Protein AF-A0ABD4ZST7-F1 (afdb_monomer_lite)

InterPro domains:
  IPR001387 Cro/C1-type, helix-turn-helix domain [PF13443] (31-85)
  IPR001387 Cro/C1-type, helix-turn-helix domain [SM00530] (31-89)
  IPR001387 Cro/C1-type, helix-turn-helix domain [cd00093] (32-88)
  IPR010982 Lambda repressor-like, DNA-binding domain superfamily [SSF47413] (17-67)

Secondary structure (DSSP, 8-state):
-B--SGGGS-TTS-HHHHHHHHTS--EEEE-HHHHHHHTT--HHHHHHHH---HHHHHHHHTT--SS----HHHHHHHHHHHT-SSGGGTEEEE--HHHHHHHHHHHHHHHHH----HHHHHHHHHTT-

pLDDT: mean 89.88, std 9.39, range [44.84, 98.44]

Radius of gyration: 18.18 Å; chains: 1; bounding box: 43×29×46 Å

Structure (mmCIF, N/CA/C/O backbone):
data_AF-A0ABD4ZST7-F1
#
_entry.id   AF-A0ABD4ZST7-F1
#
loop_
_atom_site.group_PDB
_atom_site.id
_atom_site.type_symbol
_atom_site.label_atom_id
_atom_site.label_alt_id
_atom_site.label_comp_id
_atom_site.label_asym_id
_atom_site.label_entity_id
_atom_site.label_seq_id
_atom_site.pdbx_PDB_ins_code
_atom_site.Cartn_x
_atom_site.Cartn_y
_atom_site.Cartn_z
_atom_site.occupancy
_atom_site.B_iso_or_equiv
_atom_site.auth_seq_id
_atom_site.auth_comp_id
_atom_site.auth_asym_id
_atom_site.auth_atom_id
_atom_site.pdbx_PDB_model_num
ATOM 1 N N . MET A 1 1 ? 2.106 6.088 4.233 1.00 75.56 1 MET A N 1
ATOM 2 C CA . MET A 1 1 ? 3.233 5.192 4.566 1.00 75.56 1 MET A CA 1
ATOM 3 C C . MET A 1 1 ? 4.211 5.272 3.416 1.00 75.56 1 MET A C 1
ATOM 5 O O . MET A 1 1 ? 3.819 5.014 2.286 1.00 75.56 1 MET A O 1
ATOM 9 N N . LYS A 1 2 ? 5.444 5.682 3.697 1.00 75.56 2 LYS A N 1
ATOM 10 C CA . LYS A 1 2 ? 6.533 5.697 2.720 1.00 75.56 2 LYS A CA 1
ATOM 11 C C . LYS A 1 2 ? 7.488 4.570 3.074 1.00 75.56 2 LYS A C 1
ATOM 13 O O . LYS A 1 2 ? 7.732 4.365 4.260 1.00 75.56 2 LYS A O 1
ATOM 18 N N . PHE A 1 3 ? 7.997 3.870 2.071 1.00 79.06 3 PHE A N 1
ATOM 19 C CA . PHE A 1 3 ? 9.062 2.892 2.259 1.00 79.06 3 PHE A CA 1
ATOM 20 C C . PHE A 1 3 ? 10.381 3.607 1.995 1.00 79.06 3 PHE A C 1
ATOM 22 O O . PHE A 1 3 ? 10.700 3.921 0.856 1.00 79.06 3 PHE A O 1
ATOM 29 N N . THR A 1 4 ? 11.085 3.966 3.065 1.00 80.44 4 THR A N 1
ATOM 30 C CA . THR A 1 4 ? 12.312 4.782 2.999 1.00 80.44 4 THR A CA 1
ATOM 31 C C . THR A 1 4 ? 13.514 4.090 3.621 1.00 80.44 4 THR A C 1
ATOM 33 O O . THR A 1 4 ? 14.650 4.496 3.393 1.00 80.44 4 THR A O 1
ATOM 36 N N . SER A 1 5 ? 13.275 3.051 4.418 1.00 82.25 5 SER A N 1
ATOM 37 C CA . SER A 1 5 ? 14.307 2.216 5.017 1.00 82.25 5 SER A CA 1
ATOM 38 C C . SER A 1 5 ? 13.799 0.793 5.233 1.00 82.25 5 SER A C 1
ATOM 40 O O . SER A 1 5 ? 12.594 0.559 5.292 1.00 82.25 5 SER A O 1
ATOM 42 N N . GLU A 1 6 ? 14.710 -0.156 5.438 1.00 81.69 6 GLU A N 1
ATOM 43 C CA . GLU A 1 6 ? 14.376 -1.556 5.749 1.00 81.69 6 GLU A CA 1
ATOM 44 C C . GLU A 1 6 ? 13.458 -1.703 6.975 1.00 81.69 6 GLU A C 1
ATOM 46 O O . GLU A 1 6 ? 12.630 -2.606 7.035 1.00 81.69 6 GLU A O 1
ATOM 51 N N . LYS A 1 7 ? 13.538 -0.767 7.932 1.00 82.12 7 LYS A N 1
ATOM 52 C CA . LYS A 1 7 ? 12.701 -0.749 9.146 1.00 82.12 7 LYS A CA 1
ATOM 53 C C . LYS A 1 7 ? 11.215 -0.520 8.860 1.00 82.12 7 LYS A C 1
ATOM 55 O O . LYS A 1 7 ? 10.392 -0.734 9.747 1.00 82.12 7 LYS A O 1
ATOM 60 N N . ASP A 1 8 ? 10.883 -0.054 7.656 1.00 78.62 8 ASP A N 1
ATOM 61 C CA . ASP A 1 8 ? 9.504 0.138 7.205 1.00 78.62 8 ASP A CA 1
ATOM 62 C C . ASP A 1 8 ? 8.867 -1.184 6.728 1.00 78.62 8 ASP A C 1
ATOM 64 O O . ASP A 1 8 ? 7.666 -1.232 6.458 1.00 78.62 8 ASP A O 1
ATOM 68 N N . PHE A 1 9 ? 9.655 -2.261 6.634 1.00 80.44 9 PHE A N 1
ATOM 69 C CA . PHE A 1 9 ? 9.223 -3.580 6.190 1.00 80.44 9 PHE A CA 1
ATOM 70 C C . PHE A 1 9 ? 9.071 -4.552 7.360 1.00 80.44 9 PHE A C 1
ATOM 72 O O . PHE A 1 9 ? 9.557 -4.350 8.471 1.00 80.44 9 PHE A O 1
ATOM 79 N N . ARG A 1 10 ? 8.371 -5.654 7.093 1.00 79.12 10 ARG A N 1
ATOM 80 C CA . ARG A 1 10 ? 8.246 -6.760 8.040 1.00 79.12 10 ARG A CA 1
ATOM 81 C C . ARG A 1 10 ? 9.577 -7.484 8.181 1.00 79.12 10 ARG A C 1
ATOM 83 O O . ARG A 1 10 ? 10.252 -7.711 7.186 1.00 79.12 10 ARG A O 1
ATOM 90 N N . GLU A 1 11 ? 9.851 -7.986 9.381 1.00 77.75 11 GLU A N 1
ATOM 91 C CA . GLU A 1 11 ? 11.022 -8.835 9.655 1.00 77.75 11 GLU A CA 1
ATOM 92 C C . GLU A 1 11 ? 11.077 -10.087 8.764 1.00 77.75 11 GLU A C 1
ATOM 94 O O . GLU A 1 11 ? 12.150 -10.588 8.456 1.00 77.75 11 GLU A O 1
ATOM 99 N N . VAL A 1 12 ? 9.916 -10.586 8.326 1.00 79.75 12 VAL A N 1
ATOM 100 C CA . VAL A 1 12 ? 9.802 -11.761 7.443 1.00 79.75 12 VAL A CA 1
ATOM 101 C C . VAL A 1 12 ? 9.851 -11.422 5.948 1.00 79.75 12 VAL A C 1
ATOM 103 O O . VAL A 1 12 ? 9.687 -12.316 5.118 1.00 79.75 12 VAL A O 1
ATOM 106 N N . SER A 1 13 ? 9.994 -10.146 5.579 1.00 83.75 13 SER A N 1
ATOM 107 C CA . SER A 1 13 ? 10.112 -9.751 4.174 1.00 83.75 13 SER A CA 1
ATOM 108 C C . SER A 1 13 ? 11.433 -10.250 3.589 1.00 83.75 13 SER A C 1
ATOM 110 O O . SER A 1 13 ? 12.479 -10.157 4.220 1.00 83.75 13 SER A O 1
ATOM 112 N N . ASN A 1 14 ? 11.390 -10.761 2.359 1.00 88.00 14 ASN A N 1
ATOM 113 C CA . ASN A 1 14 ? 12.590 -11.167 1.633 1.00 88.00 14 ASN A CA 1
ATOM 114 C C . ASN A 1 14 ? 13.456 -9.939 1.286 1.00 88.00 14 ASN A C 1
ATOM 116 O O . ASN A 1 14 ? 12.932 -8.959 0.759 1.00 88.00 14 ASN A O 1
ATOM 120 N N . GLU A 1 15 ? 14.764 -10.023 1.535 1.00 87.88 15 GLU A N 1
ATOM 121 C CA . GLU A 1 15 ? 15.734 -8.934 1.328 1.00 87.88 15 GLU A CA 1
ATOM 122 C C . GLU A 1 15 ? 15.686 -8.366 -0.097 1.00 87.88 15 GLU A C 1
ATOM 124 O O . GLU A 1 15 ? 15.499 -7.165 -0.266 1.00 87.88 15 GLU A O 1
ATOM 129 N N . ASN A 1 16 ? 15.669 -9.219 -1.127 1.00 88.81 16 ASN A N 1
ATOM 130 C CA . ASN A 1 16 ? 15.583 -8.770 -2.524 1.00 88.81 16 ASN A CA 1
ATOM 131 C C . ASN A 1 16 ? 14.282 -8.000 -2.823 1.00 88.81 16 ASN A C 1
ATOM 133 O O . ASN A 1 16 ? 14.250 -7.136 -3.696 1.00 88.81 16 ASN A O 1
ATOM 137 N N . THR A 1 17 ? 13.185 -8.308 -2.118 1.00 88.31 17 THR A N 1
ATOM 138 C CA . THR A 1 17 ? 11.929 -7.542 -2.231 1.00 88.31 17 THR A CA 1
ATOM 139 C C . THR A 1 17 ? 12.058 -6.171 -1.575 1.00 88.31 17 THR A C 1
ATOM 141 O O . THR A 1 17 ? 11.538 -5.191 -2.104 1.00 88.31 17 THR A O 1
ATOM 144 N N . VAL A 1 18 ? 12.741 -6.102 -0.430 1.00 88.12 18 VAL A N 1
ATOM 145 C CA . VAL A 1 18 ? 13.004 -4.849 0.284 1.00 88.12 18 VAL A CA 1
ATOM 146 C C . VAL A 1 18 ? 13.892 -3.939 -0.562 1.00 88.12 18 VAL A C 1
ATOM 148 O O . VAL A 1 18 ? 13.505 -2.799 -0.807 1.00 88.12 18 VAL A O 1
ATOM 151 N N . GLU A 1 19 ? 15.008 -4.453 -1.085 1.00 87.69 19 GLU A N 1
ATOM 152 C CA . GLU A 1 19 ? 15.915 -3.709 -1.969 1.00 87.69 19 GLU A CA 1
ATOM 153 C C . GLU A 1 19 ? 15.189 -3.169 -3.206 1.00 87.69 19 GLU A C 1
ATOM 155 O O . GLU A 1 19 ? 15.232 -1.968 -3.465 1.00 87.69 19 GLU A O 1
ATOM 160 N N . LEU A 1 20 ? 14.441 -4.024 -3.919 1.00 89.31 20 LEU A N 1
ATOM 161 C CA . LEU A 1 20 ? 13.694 -3.629 -5.118 1.00 89.31 20 LEU A CA 1
ATOM 162 C C . LEU A 1 20 ? 12.705 -2.486 -4.847 1.00 89.31 20 LEU A C 1
ATOM 164 O O . LEU A 1 20 ? 12.520 -1.615 -5.693 1.00 89.31 20 LEU A O 1
ATOM 168 N N . ILE A 1 21 ? 12.035 -2.497 -3.691 1.00 88.81 21 ILE A N 1
ATOM 169 C CA . ILE A 1 21 ? 11.087 -1.438 -3.328 1.00 88.81 21 ILE A CA 1
ATOM 170 C C . ILE A 1 21 ? 11.832 -0.169 -2.905 1.00 88.81 21 ILE A C 1
ATOM 172 O O . ILE A 1 21 ? 11.382 0.917 -3.249 1.00 88.81 21 ILE A O 1
ATOM 176 N N . LEU A 1 22 ? 12.954 -0.286 -2.189 1.00 87.50 22 LEU A N 1
ATOM 177 C CA . LEU A 1 22 ? 13.759 0.857 -1.746 1.00 87.50 22 LEU A CA 1
ATOM 178 C C . LEU A 1 22 ? 14.506 1.564 -2.887 1.00 87.50 22 LEU A C 1
ATOM 180 O O . LEU A 1 22 ? 14.842 2.739 -2.741 1.00 87.50 22 LEU A O 1
ATOM 184 N N . GLU A 1 23 ? 14.729 0.901 -4.027 1.00 87.50 23 GLU A N 1
ATOM 185 C CA . GLU A 1 23 ? 15.199 1.555 -5.260 1.00 87.50 23 GLU A CA 1
ATOM 186 C C . GLU A 1 23 ? 14.178 2.561 -5.824 1.00 87.50 23 GLU A C 1
ATOM 188 O O . GLU A 1 23 ? 14.521 3.394 -6.670 1.00 87.50 23 GLU A O 1
ATOM 193 N N . GLU A 1 24 ? 12.927 2.510 -5.354 1.00 87.88 24 GLU A N 1
ATOM 194 C CA . GLU A 1 24 ? 11.821 3.297 -5.871 1.00 87.88 24 GLU A CA 1
ATOM 195 C C . GLU A 1 24 ? 11.143 4.157 -4.803 1.00 87.88 24 GLU A C 1
ATOM 197 O O . GLU A 1 24 ? 10.827 3.738 -3.693 1.00 87.88 24 GLU A O 1
ATOM 202 N N . GLU A 1 25 ? 10.820 5.394 -5.167 1.00 82.62 25 GLU A N 1
ATOM 203 C CA . GLU A 1 25 ? 10.075 6.293 -4.288 1.00 82.62 25 GLU A CA 1
ATOM 204 C C . GLU A 1 25 ? 8.571 5.989 -4.378 1.00 82.62 25 GLU A C 1
ATOM 206 O O . GLU A 1 25 ? 7.826 6.618 -5.135 1.00 82.62 25 GLU A O 1
ATOM 211 N N . LEU A 1 26 ? 8.117 4.993 -3.616 1.00 82.75 26 LEU A N 1
ATOM 212 C CA . LEU A 1 26 ? 6.708 4.612 -3.521 1.00 82.75 26 LEU A CA 1
ATOM 213 C C . LEU A 1 26 ? 6.088 5.091 -2.205 1.00 82.75 26 LEU A C 1
ATOM 215 O O . LEU A 1 26 ? 6.650 4.938 -1.117 1.00 82.75 26 LEU A O 1
ATOM 219 N N . GLU A 1 27 ? 4.873 5.621 -2.295 1.00 84.44 27 GLU A N 1
ATOM 220 C CA . GLU A 1 27 ? 4.084 6.003 -1.130 1.00 84.44 27 GLU A CA 1
ATOM 221 C C . GLU A 1 27 ? 2.692 5.382 -1.193 1.00 84.44 27 GLU A C 1
ATOM 223 O O . GLU A 1 27 ? 1.979 5.491 -2.187 1.00 84.44 27 GLU A O 1
ATOM 228 N N . PHE A 1 28 ? 2.303 4.737 -0.100 1.00 85.75 28 PHE A N 1
ATOM 229 C CA . PHE A 1 28 ? 0.990 4.149 0.096 1.00 85.75 28 PHE A CA 1
ATOM 230 C C . PHE A 1 28 ? 0.177 4.996 1.071 1.00 85.75 28 PHE A C 1
ATOM 232 O O . PHE A 1 28 ? 0.571 5.185 2.225 1.00 85.75 28 PHE A O 1
ATOM 239 N N . ASN A 1 29 ? -0.973 5.492 0.636 1.00 86.62 29 ASN A N 1
ATOM 240 C CA . ASN A 1 29 ? -1.832 6.377 1.412 1.00 86.62 29 ASN A CA 1
ATOM 241 C C . ASN A 1 29 ? -3.129 5.661 1.758 1.00 86.62 29 ASN A C 1
ATOM 243 O O . ASN A 1 29 ? -3.775 5.101 0.879 1.00 86.62 29 ASN A O 1
ATOM 247 N N . TRP A 1 30 ? -3.514 5.694 3.029 1.00 90.38 30 TRP A N 1
ATOM 248 C CA . TRP A 1 30 ? -4.758 5.101 3.504 1.00 90.38 30 TRP A CA 1
ATOM 249 C C . TRP A 1 30 ? -5.725 6.216 3.897 1.00 90.38 30 TRP A C 1
ATOM 251 O O . TRP A 1 30 ? -5.361 7.120 4.650 1.00 90.38 30 TRP A O 1
ATOM 261 N N . HIS A 1 31 ? -6.955 6.134 3.395 1.00 93.75 31 HIS A N 1
ATOM 262 C CA . HIS A 1 31 ? -7.955 7.206 3.472 1.00 93.75 31 HIS A CA 1
ATOM 263 C C . HIS A 1 31 ? -9.130 6.853 4.393 1.00 93.75 31 HIS A C 1
ATOM 265 O O . HIS A 1 31 ? -10.119 7.580 4.466 1.00 93.75 31 HIS A O 1
ATOM 271 N N . LEU A 1 32 ? -9.053 5.728 5.118 1.00 95.06 32 LEU A N 1
ATOM 272 C CA . LEU A 1 32 ? -10.177 5.198 5.901 1.00 95.06 32 LEU A CA 1
ATOM 273 C C . LEU A 1 32 ? -10.742 6.206 6.910 1.00 95.06 32 LEU A C 1
ATOM 275 O O . LEU A 1 32 ? -11.959 6.290 7.069 1.00 95.06 32 LEU A O 1
ATOM 279 N N . LYS A 1 33 ? -9.874 6.959 7.597 1.00 95.94 33 LYS A N 1
ATOM 280 C CA . LYS A 1 33 ? -10.298 7.962 8.580 1.00 95.94 33 LYS A CA 1
ATOM 281 C C . LYS A 1 33 ? -11.224 9.005 7.950 1.00 95.94 33 LYS A C 1
ATOM 283 O O . LYS A 1 33 ? -12.315 9.235 8.463 1.00 95.94 33 LYS A O 1
ATOM 288 N N . GLU A 1 34 ? -10.827 9.555 6.809 1.00 96.62 34 GLU A N 1
ATOM 289 C CA . GLU A 1 34 ? -11.610 10.545 6.064 1.00 96.62 34 GLU A CA 1
ATOM 290 C C . GLU A 1 34 ? -12.943 9.952 5.595 1.00 96.62 34 GLU A C 1
ATOM 292 O O . GLU A 1 34 ? -14.007 10.533 5.811 1.00 96.62 34 GLU A O 1
ATOM 297 N N . ARG A 1 35 ? -12.913 8.734 5.034 1.00 97.44 35 ARG A N 1
ATOM 298 C CA . ARG A 1 35 ? -14.124 8.048 4.556 1.00 97.44 35 ARG A CA 1
ATOM 299 C C . ARG A 1 35 ? -15.127 7.776 5.681 1.00 97.44 35 ARG A C 1
ATOM 301 O O . ARG A 1 35 ? -16.339 7.779 5.437 1.00 97.44 35 ARG A O 1
ATOM 308 N N . LEU A 1 36 ? -14.644 7.537 6.901 1.00 97.81 36 LEU A N 1
ATOM 309 C CA . LEU A 1 36 ? -15.464 7.388 8.103 1.00 97.81 36 LEU A CA 1
ATOM 310 C C . LEU A 1 36 ? -16.074 8.717 8.562 1.00 97.81 36 LEU A C 1
ATOM 312 O O . LEU A 1 36 ? -17.268 8.755 8.877 1.00 97.81 36 LEU A O 1
ATOM 316 N N . GLU A 1 37 ? -15.286 9.792 8.568 1.00 97.56 37 GLU A N 1
ATOM 317 C CA . GLU A 1 37 ? -15.731 11.142 8.934 1.00 97.56 37 GLU A CA 1
ATOM 318 C C . GLU A 1 37 ? -16.842 11.643 7.996 1.00 97.56 37 GLU A C 1
ATOM 320 O O . GLU A 1 37 ? -17.905 12.048 8.472 1.00 97.56 37 GLU A O 1
ATOM 325 N N . GLU A 1 38 ? -16.674 11.490 6.678 1.00 97.50 38 GLU A N 1
ATOM 326 C CA . GLU A 1 38 ? -17.686 11.823 5.656 1.00 97.50 38 GLU A CA 1
ATOM 327 C C . GLU A 1 38 ? -19.035 11.131 5.900 1.00 97.50 38 GLU A C 1
ATOM 329 O O . GLU A 1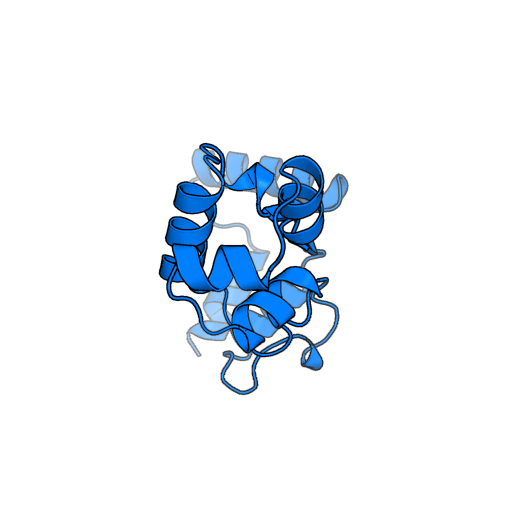 38 ? -20.104 11.703 5.686 1.00 97.50 38 GLU A O 1
ATOM 334 N N . ARG A 1 39 ? -18.993 9.883 6.379 1.00 97.06 39 ARG A N 1
ATOM 335 C CA . ARG A 1 39 ? -20.176 9.045 6.636 1.00 97.06 39 ARG A CA 1
ATOM 336 C C . ARG A 1 39 ? -20.681 9.155 8.072 1.00 97.06 39 ARG A C 1
ATOM 338 O O . ARG A 1 39 ? -21.592 8.414 8.451 1.00 97.06 39 ARG A O 1
ATOM 345 N N . LYS A 1 40 ? -20.094 10.042 8.888 1.00 97.50 40 LYS A N 1
ATOM 346 C CA . LYS A 1 40 ? -20.387 10.190 10.325 1.00 97.50 40 LYS A CA 1
ATOM 347 C C . LYS A 1 40 ? -20.366 8.833 11.048 1.00 97.50 40 LYS A C 1
ATOM 349 O O . LYS A 1 40 ? -21.234 8.520 11.868 1.00 97.50 40 LYS A O 1
ATOM 354 N N . MET A 1 41 ? -19.395 7.987 10.702 1.00 97.50 41 MET A N 1
ATOM 355 C CA . MET A 1 41 ? -19.248 6.627 11.213 1.00 97.50 41 MET A CA 1
ATOM 356 C C . MET A 1 41 ? -18.007 6.531 12.103 1.00 97.50 41 MET A C 1
ATOM 358 O O . MET A 1 41 ? -16.927 6.950 11.720 1.00 97.50 41 MET A O 1
ATOM 362 N N . SER A 1 42 ? -18.132 5.940 13.293 1.00 97.81 42 SER A N 1
ATOM 363 C CA . SER A 1 42 ? -16.970 5.670 14.148 1.00 97.81 42 SER A CA 1
ATOM 364 C C . SER A 1 42 ? -16.283 4.354 13.775 1.00 97.81 42 SER A C 1
ATOM 366 O O . SER A 1 42 ? -16.943 3.409 13.336 1.00 97.81 42 SER A O 1
ATOM 368 N N . GLY A 1 43 ? -14.983 4.230 14.061 1.00 97.31 43 GLY A N 1
ATOM 369 C CA . GLY A 1 43 ? -14.252 2.965 13.895 1.00 97.31 43 GLY A CA 1
ATOM 370 C C . GLY A 1 43 ? -14.877 1.801 14.682 1.00 97.31 43 GLY A C 1
ATOM 371 O O . GLY A 1 43 ? -14.982 0.688 14.177 1.00 97.31 43 GLY A O 1
ATOM 372 N N . ARG A 1 44 ? -15.430 2.062 15.878 1.00 97.69 44 ARG A N 1
ATOM 373 C CA . ARG A 1 44 ? -16.188 1.055 16.648 1.00 97.69 44 ARG A CA 1
ATOM 374 C C . ARG A 1 44 ? -17.443 0.582 15.905 1.00 97.69 44 ARG A C 1
ATOM 376 O O . ARG A 1 44 ? -17.789 -0.595 15.963 1.00 97.69 44 ARG A O 1
ATOM 383 N N . LYS A 1 45 ? -18.152 1.486 15.218 1.00 98.44 45 LYS A N 1
ATOM 384 C CA . LYS A 1 45 ? -19.310 1.117 14.392 1.00 98.44 45 LYS A CA 1
ATOM 385 C C . LYS A 1 45 ? -18.871 0.302 13.175 1.00 98.44 45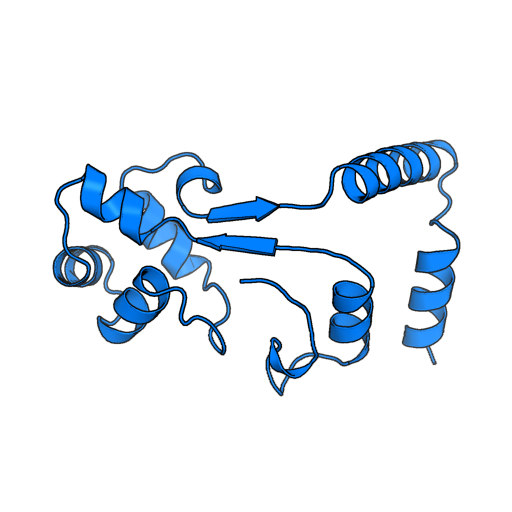 LYS A C 1
ATOM 387 O O . LYS A 1 45 ? -19.497 -0.720 12.921 1.00 98.44 45 LYS A O 1
ATOM 392 N N . LEU A 1 46 ? -17.793 0.701 12.500 1.00 98.38 46 LEU A N 1
ATOM 393 C CA . LEU A 1 46 ? -17.221 -0.058 11.387 1.00 98.38 46 LEU A CA 1
ATOM 394 C C . LEU A 1 46 ? -16.830 -1.480 11.813 1.00 98.38 46 LEU A C 1
ATOM 396 O O . LEU A 1 46 ? -17.215 -2.436 11.149 1.00 98.38 46 LEU A O 1
ATOM 400 N N . SER A 1 47 ? -16.143 -1.628 12.948 1.00 98.25 47 SER A N 1
ATOM 401 C CA . SER A 1 47 ? -15.765 -2.928 13.519 1.00 98.25 47 SER A CA 1
ATOM 402 C C . SER A 1 47 ? -16.978 -3.845 13.719 1.00 98.25 47 SER A C 1
ATOM 404 O O . SER A 1 47 ? -16.971 -4.979 13.257 1.00 98.25 47 SER A O 1
ATOM 406 N N . ARG A 1 48 ? -18.077 -3.341 14.301 1.00 98.38 48 ARG A N 1
ATOM 407 C CA . ARG A 1 48 ? -19.311 -4.135 14.472 1.00 98.38 48 ARG A CA 1
ATOM 408 C C . ARG A 1 48 ? -19.958 -4.563 13.153 1.00 98.38 48 ARG A C 1
ATOM 410 O O . ARG A 1 48 ? -20.555 -5.628 13.108 1.00 98.38 48 ARG A O 1
ATOM 417 N N . ILE A 1 49 ? -19.884 -3.731 12.112 1.00 98.25 49 ILE A N 1
ATOM 418 C CA . ILE A 1 49 ? -20.473 -4.031 10.794 1.00 98.25 49 ILE A CA 1
ATOM 419 C C . ILE A 1 49 ? -19.621 -5.052 10.037 1.00 98.25 49 ILE A C 1
ATOM 421 O O . ILE A 1 49 ? -20.153 -5.948 9.394 1.00 98.25 49 ILE A O 1
ATOM 425 N N . THR A 1 50 ? -18.302 -4.884 10.088 1.00 97.94 50 THR A N 1
ATOM 426 C CA . THR A 1 50 ? -17.342 -5.665 9.296 1.00 97.94 50 THR A CA 1
ATOM 427 C C . THR A 1 50 ? -16.884 -6.944 9.990 1.00 97.94 50 THR A C 1
ATOM 429 O O . THR A 1 50 ? -16.315 -7.808 9.337 1.00 97.94 50 THR A O 1
ATOM 432 N N . GLY A 1 51 ? -17.074 -7.054 11.307 1.00 97.75 51 GLY A N 1
ATOM 433 C CA . GLY A 1 51 ? -16.503 -8.128 12.121 1.00 97.75 51 GLY A CA 1
ATOM 434 C C . GLY A 1 51 ? -14.998 -7.981 12.384 1.00 97.75 51 GLY A C 1
ATOM 435 O O . GLY A 1 51 ? -14.432 -8.779 13.126 1.00 97.75 51 GLY A O 1
ATOM 436 N N . ILE A 1 52 ? -14.339 -6.955 11.830 1.00 96.56 52 ILE A N 1
ATOM 437 C CA . ILE A 1 52 ? -12.910 -6.706 12.046 1.00 96.56 52 ILE A CA 1
ATOM 438 C C . ILE A 1 52 ? -12.688 -6.293 13.504 1.00 96.56 52 ILE A C 1
ATOM 440 O O . ILE A 1 52 ? -13.403 -5.434 14.030 1.00 96.56 52 ILE A O 1
ATOM 444 N N . HIS A 1 53 ? -11.670 -6.865 14.152 1.00 95.88 53 HIS A N 1
ATOM 445 C CA . HIS A 1 53 ? -11.347 -6.553 15.543 1.00 95.88 53 HIS A CA 1
ATOM 446 C C . HIS A 1 53 ? -11.131 -5.033 15.751 1.00 95.88 53 HIS A C 1
ATOM 448 O O . HIS A 1 53 ? -10.442 -4.405 14.940 1.00 95.88 53 HIS A O 1
ATOM 454 N N . PRO A 1 54 ? -11.656 -4.416 16.832 1.00 95.19 54 PRO A N 1
ATOM 455 C CA . PRO A 1 54 ? -11.576 -2.967 17.037 1.00 95.19 54 PRO A CA 1
ATOM 456 C C . PRO A 1 54 ? -10.158 -2.390 16.984 1.00 95.19 54 PRO A C 1
ATOM 458 O O . PRO A 1 54 ? -9.963 -1.331 16.393 1.00 95.19 54 PRO A O 1
ATOM 461 N N . ASN A 1 55 ? -9.172 -3.092 17.554 1.00 93.00 55 ASN A N 1
ATOM 462 C CA . ASN A 1 55 ? -7.772 -2.645 17.528 1.00 93.00 55 ASN A CA 1
ATOM 463 C C . ASN A 1 55 ? -7.219 -2.609 16.097 1.00 93.00 55 ASN A C 1
ATOM 465 O O . ASN A 1 55 ? -6.549 -1.657 15.728 1.00 93.00 55 ASN A O 1
ATOM 469 N N . VAL A 1 56 ? -7.592 -3.586 15.265 1.00 92.44 56 VAL A N 1
ATOM 470 C CA . VAL A 1 56 ? -7.174 -3.634 13.859 1.00 92.44 56 VAL A CA 1
ATOM 471 C C . VAL A 1 56 ? -7.808 -2.485 13.075 1.00 92.44 56 VAL A C 1
ATOM 473 O O . VAL A 1 56 ? -7.132 -1.823 12.295 1.00 92.44 56 VAL A O 1
ATOM 476 N N . VAL A 1 57 ? -9.094 -2.186 13.308 1.00 94.38 57 VAL A N 1
ATOM 477 C CA . VAL A 1 57 ? -9.732 -0.995 12.718 1.00 94.38 57 VAL A CA 1
ATOM 478 C C . VAL A 1 57 ? -9.028 0.287 13.167 1.00 94.38 57 VAL A C 1
ATOM 480 O O . VAL A 1 57 ? -8.831 1.181 12.350 1.00 94.38 57 VAL A O 1
ATOM 483 N N . ALA A 1 58 ? -8.636 0.389 14.438 1.00 92.81 58 ALA A N 1
ATOM 484 C CA . ALA A 1 58 ? -7.898 1.546 14.938 1.00 92.81 58 ALA A CA 1
ATOM 485 C C . ALA A 1 58 ? -6.533 1.699 14.247 1.00 92.81 58 ALA A C 1
ATOM 487 O O . ALA A 1 58 ? -6.171 2.818 13.889 1.00 92.81 58 ALA A O 1
ATOM 488 N N . ASP A 1 59 ? -5.820 0.600 13.990 1.00 90.69 59 ASP A N 1
ATOM 489 C CA . ASP A 1 59 ? -4.556 0.629 13.246 1.00 90.69 59 ASP A CA 1
ATOM 490 C C . ASP A 1 59 ? -4.749 1.130 11.809 1.00 90.69 59 ASP A C 1
ATOM 492 O O . ASP A 1 59 ? -3.987 1.989 11.362 1.00 90.69 59 ASP A O 1
ATOM 496 N N . TYR A 1 60 ? -5.801 0.674 11.115 1.00 91.06 60 TYR A N 1
ATOM 497 C CA . TYR A 1 60 ? -6.165 1.197 9.792 1.00 91.06 60 TYR A CA 1
ATOM 498 C C . TYR A 1 60 ? -6.515 2.692 9.840 1.00 91.06 60 TYR A C 1
ATOM 500 O O . TYR A 1 60 ? -6.083 3.453 8.985 1.00 91.06 60 TYR A O 1
ATOM 508 N N . VAL A 1 61 ? -7.297 3.139 10.828 1.00 92.00 61 VAL A N 1
ATOM 509 C CA . VAL A 1 61 ? -7.709 4.552 10.952 1.00 92.00 61 VAL A CA 1
ATOM 510 C C . VAL A 1 61 ? -6.525 5.469 11.266 1.00 92.00 61 VAL A C 1
ATOM 512 O O . VAL A 1 61 ? -6.483 6.602 10.793 1.00 92.00 61 VAL A O 1
ATOM 515 N N . ASN A 1 62 ? -5.568 4.992 12.060 1.00 88.50 62 ASN A N 1
ATOM 516 C CA . ASN A 1 62 ? -4.408 5.771 12.492 1.00 88.50 62 ASN A CA 1
ATOM 517 C C . ASN A 1 62 ? -3.183 5.591 11.585 1.00 88.50 62 ASN A C 1
ATOM 519 O O . ASN A 1 62 ? -2.110 6.093 11.915 1.00 88.50 62 ASN A O 1
ATOM 523 N N . ASN A 1 63 ? -3.316 4.871 10.467 1.00 80.94 63 ASN A N 1
ATOM 524 C CA . ASN A 1 63 ? -2.219 4.539 9.553 1.00 80.94 63 ASN A CA 1
ATOM 525 C C . ASN A 1 63 ? -1.034 3.847 10.252 1.00 80.94 63 ASN A C 1
ATOM 527 O O . ASN A 1 63 ? 0.109 3.941 9.804 1.00 80.94 63 ASN A O 1
ATOM 531 N N . ASN A 1 64 ? -1.301 3.124 11.343 1.00 78.25 64 ASN A N 1
ATOM 532 C CA . ASN A 1 64 ? -0.294 2.446 12.157 1.00 78.25 64 ASN A CA 1
ATOM 533 C C . ASN A 1 64 ? -0.073 0.999 11.693 1.00 78.25 64 ASN A C 1
ATOM 535 O O . ASN A 1 64 ? 0.062 0.073 12.485 1.00 78.25 64 ASN A O 1
ATOM 539 N N . MET A 1 65 ? -0.040 0.791 10.379 1.00 68.75 65 MET A N 1
ATOM 540 C CA . MET A 1 65 ? 0.054 -0.541 9.777 1.00 68.75 65 MET A CA 1
ATOM 541 C C . MET A 1 65 ? 1.498 -1.044 9.655 1.00 68.75 65 MET A C 1
ATOM 543 O O . MET A 1 65 ? 1.793 -1.868 8.797 1.00 68.75 65 MET A O 1
ATOM 547 N N . LYS A 1 66 ? 2.414 -0.544 10.498 1.00 60.66 66 LYS A N 1
ATOM 548 C CA . LYS A 1 66 ? 3.867 -0.797 10.416 1.00 60.66 66 LYS A CA 1
ATOM 549 C C . LYS A 1 66 ? 4.247 -2.287 10.381 1.00 60.66 66 LYS A C 1
ATOM 551 O O . LYS A 1 66 ? 5.338 -2.627 9.954 1.00 60.66 66 LYS A O 1
ATOM 556 N N . SER A 1 67 ? 3.356 -3.174 10.812 1.00 44.84 67 SER A N 1
ATOM 557 C CA . SER A 1 67 ? 3.563 -4.626 10.870 1.00 44.84 67 SER A CA 1
ATOM 558 C C . SER A 1 67 ? 2.428 -5.442 10.228 1.00 44.84 67 SER A C 1
ATOM 560 O O . SER A 1 67 ? 2.580 -6.642 9.961 1.00 44.84 67 SER A O 1
ATOM 562 N N . SER A 1 68 ? 1.290 -4.821 9.917 1.00 50.94 68 SER A N 1
ATOM 563 C CA . SER A 1 68 ? 0.109 -5.489 9.374 1.00 50.94 68 SER A CA 1
ATOM 564 C C . SER A 1 68 ? 0.042 -5.315 7.858 1.00 50.94 68 SER A C 1
ATOM 566 O O . SER A 1 68 ? -0.175 -4.236 7.323 1.00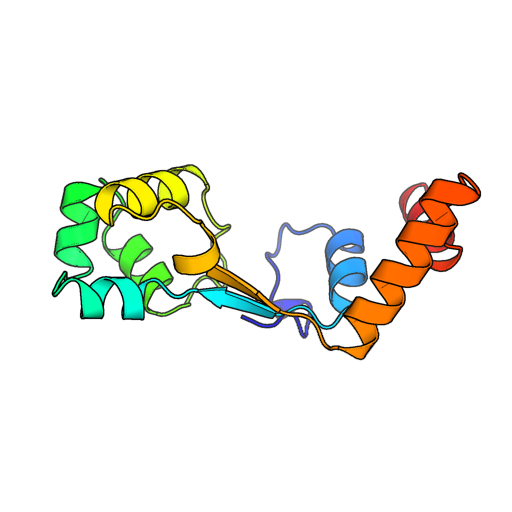 50.94 68 SER A O 1
ATOM 568 N N . SER A 1 69 ? 0.208 -6.427 7.148 1.00 66.12 69 SER A N 1
ATOM 569 C CA . SER A 1 69 ? -0.181 -6.572 5.756 1.00 66.12 69 SER A CA 1
ATOM 570 C C . SER A 1 69 ? -1.602 -6.082 5.639 1.00 66.12 69 SER A C 1
ATOM 572 O O . SER A 1 69 ? -2.458 -6.459 6.447 1.00 66.12 69 SER A O 1
ATOM 574 N N . VAL A 1 70 ? -1.850 -5.298 4.602 1.00 78.25 70 VAL A N 1
ATOM 575 C CA . VAL A 1 70 ? -3.204 -5.035 4.142 1.00 78.25 70 VAL A CA 1
ATOM 576 C C . VAL A 1 70 ? -3.861 -6.395 3.909 1.00 78.25 70 VAL A C 1
ATOM 578 O O . VAL A 1 70 ? -3.462 -7.146 3.020 1.00 78.25 70 VAL A O 1
ATOM 581 N N . ASN A 1 71 ? -4.820 -6.752 4.764 1.00 88.38 71 ASN A N 1
ATOM 582 C CA . ASN A 1 71 ? -5.599 -7.968 4.576 1.00 88.38 71 ASN A CA 1
ATOM 583 C C . ASN A 1 71 ? -6.707 -7.645 3.570 1.00 88.38 71 ASN A C 1
ATOM 585 O O . ASN A 1 71 ? -7.582 -6.829 3.860 1.00 88.38 71 ASN A O 1
ATOM 589 N N . MET A 1 72 ? -6.687 -8.298 2.408 1.00 91.94 72 MET A N 1
ATOM 590 C CA . MET A 1 72 ? -7.674 -8.071 1.351 1.00 91.94 72 MET A CA 1
ATOM 591 C C . MET A 1 72 ? -9.111 -8.383 1.781 1.00 91.94 72 MET A C 1
ATOM 593 O O . MET A 1 72 ? -10.030 -7.694 1.348 1.00 91.94 72 MET A O 1
ATOM 597 N N . GLU A 1 73 ? -9.326 -9.340 2.684 1.00 95.31 73 GLU A N 1
ATOM 598 C CA . GLU A 1 73 ? -10.654 -9.605 3.252 1.00 95.31 73 GLU A CA 1
ATOM 599 C C . GLU A 1 73 ? -11.152 -8.404 4.062 1.00 95.31 73 GLU A C 1
ATOM 601 O O . GLU A 1 73 ? -12.310 -8.000 3.942 1.00 95.31 73 GLU A O 1
ATOM 606 N N . HIS A 1 74 ? -10.262 -7.767 4.832 1.00 94.94 74 HIS A N 1
ATOM 607 C CA . HIS A 1 74 ? -10.588 -6.538 5.556 1.00 94.94 74 HIS A CA 1
ATOM 608 C C . HIS A 1 74 ? -10.873 -5.388 4.585 1.00 94.94 74 HIS A C 1
ATOM 610 O O . HIS A 1 74 ? -11.821 -4.636 4.804 1.00 94.94 74 HIS A O 1
ATOM 616 N N . VAL A 1 75 ? -10.095 -5.262 3.503 1.00 95.06 75 VAL A N 1
ATOM 617 C CA . VAL A 1 75 ? -10.337 -4.265 2.446 1.00 95.06 75 VAL A CA 1
ATOM 618 C C . VAL A 1 75 ? -11.734 -4.437 1.860 1.00 95.06 75 VAL A C 1
ATOM 620 O O . VAL A 1 75 ? -12.508 -3.481 1.865 1.00 95.06 75 VAL A O 1
ATOM 623 N N . PHE A 1 76 ? -12.101 -5.649 1.435 1.00 97.50 76 PHE A N 1
ATOM 624 C CA . PHE A 1 76 ? -13.430 -5.914 0.885 1.00 97.50 76 PHE A CA 1
ATOM 625 C C . PHE A 1 76 ? -14.542 -5.651 1.900 1.00 97.50 76 PHE A C 1
ATOM 627 O O . PHE A 1 76 ? -15.523 -4.986 1.568 1.00 97.50 76 PHE A O 1
ATOM 634 N N . ALA A 1 77 ? -14.384 -6.094 3.150 1.00 98.00 77 ALA A N 1
ATOM 635 C CA . ALA A 1 77 ? -15.365 -5.837 4.201 1.00 98.00 77 ALA A CA 1
ATOM 636 C C . ALA A 1 77 ? -15.572 -4.330 4.435 1.00 98.00 77 ALA A C 1
ATOM 638 O O . ALA A 1 77 ? -16.712 -3.870 4.535 1.00 98.00 77 ALA A O 1
ATOM 639 N N . MET A 1 78 ? -14.490 -3.544 4.469 1.00 97.50 78 MET A N 1
ATOM 640 C CA . MET A 1 78 ? -14.559 -2.087 4.606 1.00 97.50 78 MET A CA 1
ATOM 641 C C . MET A 1 78 ? -15.194 -1.424 3.383 1.00 97.50 78 MET A C 1
ATOM 643 O O . MET A 1 78 ? -16.071 -0.578 3.552 1.00 97.50 78 MET A O 1
ATOM 647 N N . MET A 1 79 ? -14.823 -1.829 2.165 1.00 98.00 79 MET A N 1
ATOM 648 C CA . MET A 1 79 ? -15.435 -1.312 0.938 1.00 98.00 79 MET A CA 1
ATOM 649 C C . MET A 1 79 ? -16.946 -1.560 0.924 1.00 98.00 79 MET A C 1
ATOM 651 O O . MET A 1 79 ? -17.724 -0.631 0.705 1.00 98.00 79 MET A O 1
ATOM 655 N N . ILE A 1 80 ? -17.377 -2.780 1.263 1.00 98.19 80 ILE A N 1
ATOM 656 C CA . ILE A 1 80 ? -18.795 -3.132 1.382 1.00 98.19 80 ILE A CA 1
ATOM 657 C C . ILE A 1 80 ? -19.464 -2.262 2.449 1.00 98.19 80 ILE A C 1
ATOM 659 O O . ILE A 1 80 ? -20.469 -1.611 2.157 1.00 98.19 80 ILE A O 1
ATOM 663 N N . ALA A 1 81 ? -18.920 -2.205 3.668 1.00 98.19 81 ALA A N 1
ATOM 664 C CA . ALA A 1 81 ? -19.503 -1.454 4.782 1.00 98.19 81 ALA A CA 1
ATOM 665 C C . ALA A 1 81 ? -19.636 0.052 4.496 1.00 98.19 81 ALA A C 1
ATOM 667 O O . ALA A 1 81 ? -20.589 0.682 4.957 1.00 98.19 81 ALA A O 1
ATOM 668 N N . LEU A 1 82 ? -18.711 0.616 3.718 1.00 97.75 82 LEU A N 1
ATOM 669 C CA . LEU A 1 82 ? -18.670 2.035 3.364 1.00 97.75 82 LEU A CA 1
ATOM 670 C C . LEU A 1 82 ? -19.322 2.349 2.010 1.00 97.75 82 LEU A C 1
ATOM 672 O O . LEU A 1 82 ? -19.397 3.523 1.643 1.00 97.75 82 LEU A O 1
ATOM 676 N N . ARG A 1 83 ? -19.822 1.332 1.292 1.00 97.62 83 ARG A N 1
ATOM 677 C CA . ARG A 1 83 ? -20.378 1.451 -0.070 1.00 97.62 83 ARG A CA 1
ATOM 678 C C . ARG A 1 83 ? -19.391 2.093 -1.052 1.00 97.62 83 ARG A C 1
ATOM 680 O O . ARG A 1 83 ? -19.771 2.918 -1.873 1.00 97.62 83 ARG A O 1
ATOM 687 N N . ILE A 1 84 ? -18.124 1.712 -0.937 1.00 97.50 84 ILE A N 1
ATOM 688 C CA . ILE A 1 84 ? -17.044 2.139 -1.825 1.00 97.50 84 ILE A CA 1
ATOM 689 C C . ILE A 1 84 ? -16.952 1.140 -2.978 1.00 97.50 84 ILE A C 1
ATOM 691 O O . ILE A 1 84 ? -16.851 -0.065 -2.750 1.00 97.50 84 ILE A O 1
ATOM 695 N N . SER A 1 85 ? -16.988 1.647 -4.210 1.00 97.12 85 SER A N 1
ATOM 696 C CA . SER A 1 85 ? -16.875 0.825 -5.425 1.00 97.12 85 SER A CA 1
ATOM 697 C C . SER A 1 85 ? -15.469 0.845 -6.020 1.00 97.12 85 SER A C 1
ATOM 699 O O . SER A 1 85 ? -15.057 -0.123 -6.654 1.00 97.12 85 SER A O 1
ATOM 701 N N . ASN A 1 86 ? -14.717 1.919 -5.770 1.00 95.56 86 ASN A N 1
ATOM 702 C CA . ASN A 1 86 ? -13.348 2.084 -6.220 1.00 95.56 86 ASN A CA 1
ATOM 703 C C . ASN A 1 86 ? -12.393 2.019 -5.022 1.00 95.56 86 ASN A C 1
ATOM 705 O O . ASN A 1 86 ? -12.485 2.835 -4.107 1.00 95.56 86 ASN A O 1
ATOM 709 N N . SER A 1 87 ? -11.456 1.068 -5.026 1.00 93.88 87 SER A N 1
ATOM 710 C CA . SER A 1 87 ? -10.476 0.920 -3.943 1.00 93.88 87 SER A CA 1
ATOM 711 C C . SER A 1 87 ? -9.620 2.170 -3.733 1.00 93.88 87 SER A C 1
ATOM 713 O O . SER A 1 87 ? -9.222 2.415 -2.598 1.00 93.88 87 SER A O 1
ATOM 715 N N . GLU A 1 88 ? -9.420 2.990 -4.775 1.00 94.31 88 GLU A N 1
ATOM 716 C CA . GLU A 1 88 ? -8.687 4.264 -4.691 1.00 94.31 88 GLU A CA 1
ATOM 717 C C . GLU A 1 88 ? -9.309 5.251 -3.685 1.00 94.31 88 GLU A C 1
ATOM 719 O O . GLU A 1 88 ? -8.616 6.091 -3.113 1.00 94.31 88 GLU A O 1
ATOM 724 N N . GLU A 1 89 ? -10.613 5.133 -3.403 1.00 95.00 89 GLU A N 1
ATOM 725 C CA . GLU A 1 89 ? -11.274 5.934 -2.363 1.00 95.00 89 GLU A CA 1
ATOM 726 C C . GLU A 1 89 ? -10.858 5.518 -0.945 1.00 95.00 89 GLU A C 1
ATOM 728 O O . GLU A 1 89 ? -10.959 6.318 -0.012 1.00 95.00 89 GLU A O 1
ATOM 733 N N . LEU A 1 90 ? -10.439 4.262 -0.770 1.00 94.00 90 LEU A N 1
ATOM 734 C CA . LEU A 1 90 ? -10.008 3.700 0.506 1.00 94.00 90 LEU A CA 1
ATOM 735 C C . LEU A 1 90 ? -8.493 3.815 0.685 1.00 94.00 90 LEU A C 1
ATOM 737 O O . LEU A 1 90 ? -8.033 4.039 1.805 1.00 94.00 90 LEU A O 1
ATOM 741 N N . PHE A 1 91 ? -7.733 3.683 -0.403 1.00 92.06 91 PHE A N 1
ATOM 742 C CA . PHE A 1 91 ? -6.281 3.803 -0.407 1.00 92.06 91 PHE A CA 1
ATOM 743 C C . PHE A 1 91 ? -5.722 4.131 -1.776 1.00 92.06 91 PHE A C 1
ATOM 745 O O . PHE A 1 91 ? -6.275 3.686 -2.765 1.00 92.06 91 PHE A O 1
ATOM 752 N N . SER A 1 92 ? -4.583 4.811 -1.843 1.00 90.75 92 SER A N 1
ATOM 753 C CA . SER A 1 92 ? -3.919 5.110 -3.112 1.00 90.75 92 SER A CA 1
ATOM 754 C C . SER A 1 92 ? -2.415 4.876 -3.054 1.00 90.75 92 SER A C 1
ATOM 756 O O . SER A 1 92 ? -1.792 4.970 -1.995 1.00 90.75 92 SER A O 1
ATOM 758 N N . ILE A 1 93 ? -1.822 4.592 -4.214 1.00 88.94 93 ILE A N 1
ATOM 759 C CA . ILE A 1 93 ? -0.368 4.483 -4.383 1.00 88.94 93 ILE A CA 1
ATOM 760 C C . ILE A 1 93 ? 0.119 5.681 -5.198 1.00 88.94 93 ILE A C 1
ATOM 762 O O . ILE A 1 93 ? -0.303 5.899 -6.336 1.00 88.94 93 ILE A O 1
ATOM 766 N N . SER A 1 94 ? 1.025 6.468 -4.627 1.00 87.81 94 SER A N 1
ATOM 767 C CA . SER A 1 94 ? 1.658 7.608 -5.283 1.00 87.81 94 SER A CA 1
ATOM 768 C C . SER A 1 94 ? 3.126 7.340 -5.591 1.00 87.81 94 SER A C 1
ATOM 770 O O . SER A 1 94 ? 3.843 6.698 -4.832 1.00 87.81 94 SER A O 1
ATOM 772 N N . MET A 1 95 ? 3.555 7.876 -6.731 1.00 90.06 95 MET A N 1
ATOM 773 C CA . MET A 1 95 ? 4.929 7.843 -7.227 1.00 90.06 95 MET A CA 1
ATOM 774 C C . MET A 1 95 ? 5.292 9.241 -7.742 1.00 90.06 95 MET A C 1
ATOM 776 O O . MET A 1 95 ? 4.399 9.911 -8.295 1.00 90.06 95 MET A O 1
ATOM 780 N N . PRO A 1 96 ? 6.562 9.672 -7.644 1.00 91.38 96 PRO A N 1
ATOM 781 C CA . PRO A 1 96 ? 7.044 10.883 -8.288 1.00 91.38 96 PRO A CA 1
ATOM 782 C C . PRO A 1 96 ? 6.739 10.898 -9.784 1.00 91.38 96 PRO A C 1
ATOM 784 O O . PRO A 1 96 ? 6.690 9.864 -10.458 1.00 91.38 96 PRO A O 1
ATOM 787 N N . HIS A 1 97 ? 6.554 12.098 -10.332 1.00 90.69 97 HIS A N 1
ATOM 788 C CA . HIS A 1 97 ? 6.236 12.262 -11.750 1.00 90.69 97 HIS A CA 1
ATOM 789 C C . HIS A 1 97 ? 7.341 11.702 -12.664 1.00 90.69 97 HIS A C 1
ATOM 791 O O . HIS A 1 97 ? 7.043 11.047 -13.662 1.00 90.69 97 HIS A O 1
ATOM 797 N N . SER A 1 98 ? 8.606 11.891 -12.282 1.00 91.00 98 SER A N 1
ATOM 798 C CA . SER A 1 98 ? 9.777 11.324 -12.963 1.00 91.00 98 SER A CA 1
ATOM 799 C C . SER A 1 98 ? 9.713 9.795 -13.043 1.00 91.00 98 SER A C 1
ATOM 801 O O . SER A 1 98 ? 9.861 9.238 -14.133 1.00 91.00 98 SER A O 1
ATOM 803 N N . THR A 1 99 ? 9.418 9.120 -11.928 1.00 91.94 99 THR A N 1
ATOM 804 C CA . THR A 1 99 ? 9.264 7.657 -11.858 1.00 91.94 99 THR A CA 1
ATOM 805 C C . THR A 1 99 ? 8.123 7.177 -12.748 1.00 91.94 99 THR A C 1
ATOM 807 O O . THR A 1 99 ? 8.304 6.256 -13.543 1.00 91.94 99 THR A O 1
ATOM 810 N N . LYS A 1 100 ? 6.969 7.860 -12.724 1.00 93.38 100 LYS A N 1
ATOM 811 C CA . LYS A 1 100 ? 5.825 7.528 -13.594 1.00 93.38 100 LYS A CA 1
ATOM 812 C C . LYS A 1 100 ? 6.188 7.586 -15.080 1.00 93.38 100 LYS A C 1
ATOM 814 O O . LYS A 1 100 ? 5.841 6.673 -15.828 1.00 93.38 100 LYS A O 1
ATOM 819 N N . ILE A 1 101 ? 6.897 8.635 -15.509 1.00 95.12 101 ILE A N 1
ATOM 820 C CA . ILE A 1 101 ? 7.360 8.772 -16.898 1.00 95.12 101 ILE A CA 1
ATOM 821 C C . ILE A 1 101 ? 8.348 7.655 -17.245 1.00 95.12 101 ILE A C 1
ATOM 823 O O . ILE A 1 101 ? 8.216 7.030 -18.302 1.00 95.12 101 ILE A O 1
ATOM 827 N N . ARG A 1 102 ? 9.325 7.390 -16.365 1.00 94.19 102 ARG A N 1
ATOM 828 C CA . ARG A 1 102 ? 10.331 6.342 -16.572 1.00 94.19 102 ARG A CA 1
ATOM 829 C C . ARG A 1 102 ? 9.665 4.980 -16.756 1.00 94.19 102 ARG A C 1
ATOM 831 O O . ARG A 1 102 ? 9.886 4.348 -17.788 1.00 94.19 102 ARG A O 1
ATOM 838 N N . PHE A 1 103 ? 8.784 4.593 -15.836 1.00 94.06 103 PHE A N 1
ATOM 839 C CA . PHE A 1 103 ? 8.050 3.328 -15.893 1.00 94.06 103 PHE A CA 1
ATOM 840 C C . PHE A 1 103 ? 7.182 3.218 -17.142 1.00 94.06 103 PHE A C 1
ATOM 842 O O . PHE A 1 103 ? 7.194 2.184 -17.804 1.00 94.06 103 PHE A O 1
ATOM 849 N N . ALA A 1 104 ? 6.462 4.278 -17.519 1.00 95.62 104 ALA A N 1
ATOM 850 C CA . ALA A 1 104 ? 5.648 4.262 -18.731 1.00 95.62 104 ALA A CA 1
ATOM 851 C C . ALA A 1 104 ? 6.504 4.026 -19.987 1.00 95.62 104 ALA A C 1
ATOM 853 O O . ALA A 1 104 ? 6.159 3.191 -20.826 1.00 95.62 104 ALA A O 1
ATOM 854 N N . ARG A 1 105 ? 7.643 4.721 -20.098 1.00 96.19 105 ARG A N 1
ATOM 855 C CA . ARG A 1 105 ? 8.589 4.566 -21.210 1.00 96.19 105 ARG A CA 1
ATOM 856 C C . ARG A 1 105 ? 9.183 3.158 -21.254 1.00 96.19 105 ARG A C 1
ATOM 858 O O . ARG A 1 105 ? 9.183 2.530 -22.311 1.00 96.19 105 ARG A O 1
ATOM 865 N N . GLU A 1 106 ? 9.675 2.663 -20.125 1.00 95.56 106 GLU A N 1
ATOM 866 C CA . GLU A 1 106 ? 10.314 1.347 -20.021 1.00 95.56 106 GLU A CA 1
ATOM 867 C C . GLU A 1 106 ? 9.328 0.211 -20.275 1.00 95.56 106 GLU A C 1
ATOM 869 O O . GLU A 1 106 ? 9.635 -0.694 -21.047 1.00 95.56 106 GLU A O 1
ATOM 874 N N . ARG A 1 107 ? 8.112 0.301 -19.727 1.00 96.06 107 ARG A N 1
ATOM 875 C CA . ARG A 1 107 ? 7.026 -0.644 -19.999 1.00 96.06 107 ARG A CA 1
ATOM 876 C C . ARG A 1 107 ? 6.698 -0.695 -21.485 1.00 96.06 107 ARG A C 1
ATOM 878 O O . ARG A 1 107 ? 6.598 -1.780 -22.048 1.00 96.06 107 ARG A O 1
ATOM 885 N N . ASN A 1 108 ? 6.523 0.459 -22.128 1.00 97.25 108 ASN A N 1
ATOM 886 C CA . ASN A 1 108 ? 6.175 0.504 -23.548 1.00 97.25 108 ASN A CA 1
ATOM 887 C C . ASN A 1 108 ? 7.293 -0.106 -24.409 1.00 97.25 108 ASN A C 1
ATOM 889 O O . ASN A 1 108 ? 7.004 -0.899 -25.305 1.00 97.25 108 ASN A O 1
ATOM 893 N N . LYS A 1 109 ? 8.561 0.193 -24.091 1.00 97.00 109 LYS A N 1
ATOM 894 C CA . LYS A 1 109 ? 9.720 -0.421 -24.752 1.00 97.00 109 LYS A CA 1
ATOM 895 C C . LYS A 1 109 ? 9.765 -1.933 -24.528 1.00 97.00 109 LYS A C 1
ATOM 897 O O . LYS A 1 109 ? 9.946 -2.678 -25.481 1.00 97.00 109 LYS A O 1
ATOM 902 N N . TRP A 1 110 ? 9.538 -2.400 -23.302 1.00 96.88 110 TRP A N 1
ATOM 903 C CA . TRP A 1 110 ? 9.511 -3.829 -22.992 1.00 96.88 110 TRP A CA 1
ATOM 904 C C . TRP A 1 110 ? 8.394 -4.553 -23.756 1.00 96.88 110 TRP A C 1
ATOM 906 O O . TRP A 1 110 ? 8.642 -5.585 -24.379 1.00 96.88 110 TRP A O 1
ATOM 916 N N . ILE A 1 111 ? 7.177 -4.006 -23.786 1.00 96.88 111 ILE A N 1
ATOM 917 C CA . ILE A 1 111 ? 6.055 -4.603 -24.526 1.00 96.88 111 ILE A CA 1
ATOM 918 C C . ILE A 1 111 ? 6.370 -4.716 -26.024 1.00 96.88 111 ILE A C 1
ATOM 920 O O . ILE A 1 111 ? 6.024 -5.743 -26.622 1.00 96.88 111 ILE A O 1
ATOM 924 N N . ALA A 1 112 ? 7.008 -3.694 -26.605 1.00 97.31 112 ALA A N 1
ATOM 925 C CA . ALA A 1 112 ? 7.377 -3.647 -28.017 1.00 97.31 112 ALA A CA 1
ATOM 926 C C . ALA A 1 112 ? 8.538 -4.598 -28.348 1.00 97.31 112 ALA A C 1
ATOM 928 O O . ALA A 1 112 ? 8.402 -5.464 -29.209 1.00 97.31 112 ALA A O 1
ATOM 929 N N . ASP A 1 113 ? 9.644 -4.490 -27.613 1.00 96.25 113 ASP A N 1
ATOM 930 C CA . ASP A 1 113 ? 10.893 -5.202 -27.903 1.00 96.25 113 ASP A CA 1
ATOM 931 C C . ASP A 1 113 ? 10.905 -6.635 -27.343 1.00 96.25 113 ASP A C 1
ATOM 933 O O . ASP A 1 113 ? 11.834 -7.397 -27.613 1.00 96.25 113 ASP A O 1
ATOM 937 N N . LYS A 1 114 ? 9.915 -6.990 -26.508 1.00 95.56 114 LYS A N 1
ATOM 938 C CA . LYS A 1 114 ? 9.852 -8.234 -25.714 1.00 95.56 114 LYS A CA 1
ATOM 939 C C . LYS A 1 114 ? 11.093 -8.468 -24.844 1.00 95.56 114 LYS A C 1
ATOM 941 O O . LYS A 1 114 ? 11.410 -9.599 -24.490 1.00 95.56 114 LYS A O 1
ATOM 946 N N . LYS A 1 115 ? 11.785 -7.390 -24.466 1.00 94.69 115 LYS A N 1
ATOM 947 C CA . LYS A 1 115 ? 13.007 -7.416 -23.654 1.00 94.69 115 LYS A CA 1
ATOM 948 C C . LYS A 1 115 ? 12.796 -6.685 -22.336 1.00 94.69 115 LYS A C 1
ATOM 950 O O . LYS A 1 115 ? 12.421 -5.516 -22.339 1.00 94.69 115 LYS A O 1
ATOM 955 N N . LEU A 1 116 ? 13.088 -7.375 -21.235 1.00 93.06 116 LEU A N 1
ATOM 956 C CA . LEU A 1 116 ? 13.085 -6.806 -19.888 1.00 93.06 116 LEU A CA 1
ATOM 957 C C . LEU A 1 116 ? 14.082 -5.623 -19.808 1.00 93.06 116 LEU A C 1
ATOM 959 O O . LEU A 1 116 ? 15.156 -5.717 -20.419 1.00 93.06 116 LEU A O 1
ATOM 963 N N . PRO A 1 117 ? 13.765 -4.525 -19.093 1.00 93.62 117 PRO A N 1
ATOM 964 C CA . PRO A 1 117 ? 14.723 -3.460 -18.803 1.00 93.62 117 PRO A C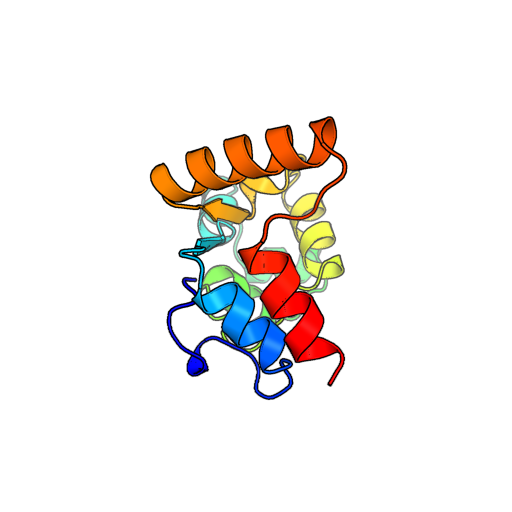A 1
ATOM 965 C C . PRO A 1 117 ? 15.998 -4.003 -18.148 1.00 93.62 117 PRO A C 1
ATOM 967 O O . PRO A 1 117 ? 15.936 -4.911 -17.322 1.00 93.62 117 PRO A O 1
ATOM 970 N N . ASP A 1 118 ? 17.156 -3.449 -18.510 1.00 91.44 118 ASP A N 1
ATOM 971 C CA . ASP A 1 118 ? 18.445 -4.025 -18.106 1.00 91.44 118 ASP A CA 1
ATOM 972 C C . ASP A 1 118 ? 18.671 -3.987 -16.588 1.00 91.44 118 ASP A C 1
ATOM 974 O O . ASP A 1 118 ? 19.227 -4.936 -16.042 1.00 91.44 118 ASP A O 1
ATOM 978 N N . HIS A 1 119 ? 18.155 -2.966 -15.893 1.00 88.56 119 HIS A N 1
ATOM 979 C CA . HIS A 1 119 ? 18.193 -2.920 -14.427 1.00 88.56 119 HIS A CA 1
ATOM 980 C C . HIS A 1 119 ? 17.394 -4.080 -13.799 1.00 88.56 119 HIS A C 1
ATOM 982 O O . HIS A 1 119 ? 17.916 -4.783 -12.940 1.00 88.56 119 HIS A O 1
ATOM 988 N N . LEU A 1 120 ? 16.184 -4.375 -14.298 1.00 91.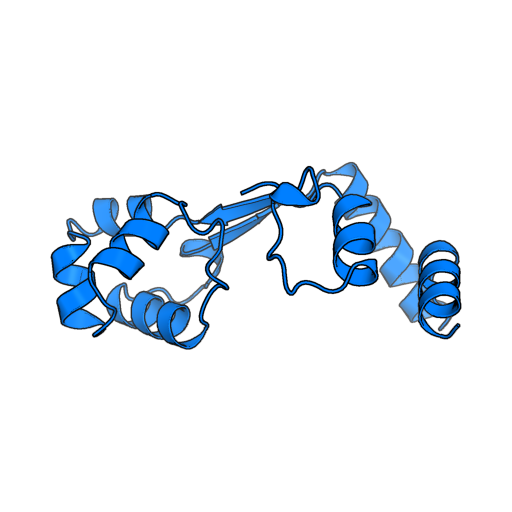69 120 LEU A N 1
ATOM 989 C CA . LEU A 1 120 ? 15.377 -5.503 -13.813 1.00 91.69 120 LEU A CA 1
ATOM 990 C C . LEU A 1 120 ? 16.003 -6.866 -14.143 1.00 91.69 120 LEU A C 1
ATOM 992 O O . LEU A 1 120 ? 15.848 -7.799 -13.362 1.00 91.69 120 LEU A O 1
ATOM 996 N N . LYS A 1 121 ? 16.728 -7.001 -15.266 1.00 91.25 121 LYS A N 1
ATOM 997 C CA . LYS A 1 121 ? 17.484 -8.233 -15.576 1.00 91.25 121 LYS A CA 1
ATOM 998 C C . LYS A 1 121 ? 18.604 -8.482 -14.578 1.00 91.25 121 LYS A C 1
ATOM 1000 O O . LYS A 1 121 ? 18.843 -9.629 -14.213 1.00 91.25 121 LYS A O 1
ATOM 1005 N N . GLU A 1 122 ? 19.311 -7.432 -14.172 1.00 89.06 122 GLU A N 1
ATOM 1006 C CA . GLU A 1 122 ? 20.388 -7.566 -13.193 1.00 89.06 122 GLU A CA 1
ATOM 1007 C C . GLU A 1 122 ? 19.832 -7.990 -11.830 1.00 89.06 122 GLU A C 1
ATOM 1009 O O . GLU A 1 122 ? 20.370 -8.909 -11.215 1.00 89.06 122 GLU A O 1
ATOM 1014 N N . ILE A 1 123 ? 18.700 -7.414 -11.412 1.00 89.19 123 ILE A N 1
ATOM 1015 C CA . ILE A 1 123 ? 17.975 -7.839 -10.204 1.00 89.19 123 ILE A CA 1
ATOM 1016 C C . ILE A 1 123 ? 17.517 -9.301 -10.330 1.00 89.19 123 ILE A C 1
ATOM 1018 O O . ILE A 1 123 ? 17.765 -10.111 -9.440 1.00 89.19 123 ILE A O 1
ATOM 1022 N N . GLU A 1 12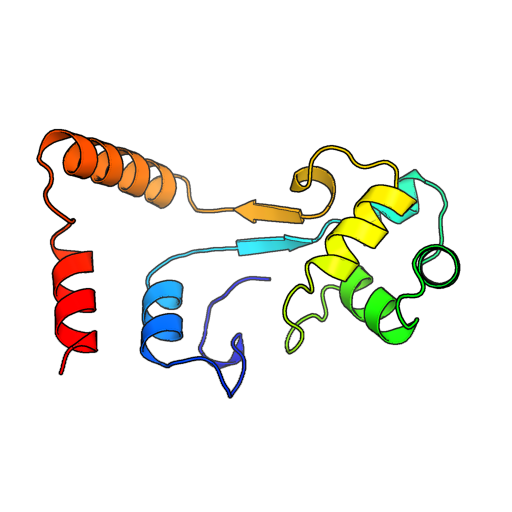4 ? 16.914 -9.687 -11.461 1.00 91.50 124 GLU A N 1
ATOM 1023 C CA . GLU A 1 124 ? 16.500 -11.075 -11.712 1.00 91.50 124 GLU A CA 1
ATOM 1024 C C . GLU A 1 124 ? 17.684 -12.054 -11.618 1.00 91.50 124 GLU A C 1
ATOM 1026 O O . GLU A 1 124 ? 17.547 -13.147 -11.067 1.00 91.50 124 GLU A O 1
ATOM 1031 N N . ARG A 1 125 ? 18.856 -11.671 -12.141 1.00 89.75 125 ARG A N 1
ATOM 1032 C CA . ARG A 1 125 ? 20.079 -12.482 -12.106 1.00 89.75 125 ARG A CA 1
ATOM 1033 C C . ARG A 1 125 ? 20.606 -12.652 -10.684 1.00 89.75 125 ARG A C 1
ATOM 1035 O O . ARG A 1 125 ? 20.966 -13.772 -10.331 1.00 89.75 125 ARG A O 1
ATOM 1042 N N . LYS A 1 126 ? 20.631 -11.579 -9.884 1.00 86.44 126 LYS A N 1
ATOM 1043 C CA . LYS A 1 126 ? 21.018 -11.630 -8.463 1.00 86.44 126 LYS A CA 1
ATOM 1044 C C . LYS A 1 126 ? 20.132 -12.594 -7.673 1.00 86.44 126 LYS A C 1
ATOM 1046 O O . LYS A 1 126 ? 20.652 -13.366 -6.885 1.00 86.44 126 LYS A O 1
ATOM 1051 N N . ASN A 1 127 ? 18.829 -12.620 -7.957 1.00 86.06 127 ASN A N 1
ATOM 1052 C CA . ASN A 1 127 ? 17.869 -13.468 -7.241 1.00 86.06 127 ASN A CA 1
ATOM 1053 C C . ASN A 1 127 ? 17.939 -14.965 -7.606 1.00 86.06 127 ASN A C 1
ATOM 1055 O O . ASN A 1 127 ? 17.291 -15.776 -6.946 1.00 86.06 127 ASN A O 1
ATOM 1059 N N . LYS A 1 128 ? 18.641 -15.333 -8.688 1.00 79.56 128 LYS A N 1
ATOM 1060 C CA . LYS A 1 128 ? 18.812 -16.728 -9.143 1.00 79.56 128 LYS A CA 1
ATOM 1061 C C . LYS A 1 128 ? 20.095 -17.389 -8.625 1.00 79.56 128 LYS A C 1
ATOM 1063 O O . LYS A 1 128 ? 20.235 -18.598 -8.812 1.00 79.56 128 LYS A O 1
ATOM 1068 N N . GLY A 1 129 ? 21.027 -16.605 -8.082 1.00 57.19 129 GLY A N 1
ATOM 1069 C CA . GLY A 1 129 ? 22.245 -17.092 -7.424 1.00 57.19 129 GLY A CA 1
ATOM 1070 C C . GLY A 1 129 ? 22.003 -17.333 -5.945 1.00 57.19 129 GLY A C 1
ATOM 1071 O O . GLY A 1 129 ? 22.661 -18.253 -5.417 1.00 57.19 129 GLY A O 1
#

Sequence (129 aa):
MKFTSEKDFREVSNENTVELILEEELEFNWHLKERLEERKMSGRKLSRITGIHPNVVADYVNNNMKSSSVNMEHVFAMMIALRISNSEELFSISMPHSTKIRFARERNKWIADKKLPDHLKEIERKNKG

Organism: Enterococcus gallinarum (NCBI:txid1353)

Foldseek 3Di:
DWLQDPLLDAPPDDPLVSVVRNVFGKDKFFCLLVLCVVVVHDLVNLCVQLVPDSVVSVCSNVVVCSHPDPDVSSLVSSCVSSVNPDSVNGMDMDGDPVVVVVCVVQVVCCVVVVDHDPVVVVSVVVVVD